Protein AF-A0A7C5WWX1-F1 (afdb_monomer)

Foldseek 3Di:
DDWDFPDDDPLDTDTHDDPDDDDAQDKDWDWDDDPNDIDIDIDGHD

Radius of gyration: 11.34 Å; Cα contacts (8 Å, |Δi|>4): 59; chains: 1; bounding box: 28×20×28 Å

Mean predicted aligned error: 2.61 Å

Secondary structure (DSSP, 8-state):
---EEEEEETTEEEEE-SS-PPPTTPEEEEEEEETTEEEEEEEE--

Solvent-accessible surface area (backbone atoms only — not comparable to full-atom values): 3180 Å² total; per-residue (Å²): 139,80,68,42,80,76,48,76,61,85,95,46,70,46,68,50,56,93,87,65,82,82,56,78,72,38,78,46,79,51,74,48,74,56,97,93,37,83,39,84,46,78,45,70,39,125

Structure (mmCIF, N/CA/C/O backbone):
data_AF-A0A7C5WWX1-F1
#
_entry.id   AF-A0A7C5WWX1-F1
#
loop_
_atom_site.group_PDB
_atom_site.id
_atom_site.type_symbol
_atom_site.label_atom_id
_atom_site.label_alt_id
_atom_site.label_comp_id
_atom_site.label_asym_id
_atom_site.label_entity_id
_atom_site.label_seq_id
_atom_site.pdbx_PDB_ins_code
_atom_site.Cartn_x
_atom_site.Cartn_y
_atom_site.Cartn_z
_atom_site.occupancy
_atom_site.B_iso_or_equiv
_atom_site.auth_seq_id
_atom_site.auth_comp_id
_atom_site.auth_asym_id
_atom_site.auth_atom_id
_atom_site.pdbx_PDB_model_num
ATOM 1 N N . MET A 1 1 ? 0.795 10.780 -8.266 1.00 77.81 1 MET A N 1
ATOM 2 C CA . MET A 1 1 ? 0.649 9.440 -8.871 1.00 77.81 1 MET A CA 1
ATOM 3 C C . MET A 1 1 ? -0.300 8.638 -8.000 1.00 77.81 1 MET A C 1
ATOM 5 O O . MET A 1 1 ? -0.268 8.821 -6.789 1.00 77.81 1 MET A O 1
ATOM 9 N N . THR A 1 2 ? -1.168 7.823 -8.589 1.00 89.62 2 THR A N 1
ATOM 10 C CA . THR A 1 2 ? -2.173 7.056 -7.843 1.00 89.62 2 THR A CA 1
ATOM 11 C C . THR A 1 2 ? -2.121 5.621 -8.335 1.00 89.62 2 THR A C 1
ATOM 13 O O . THR A 1 2 ? -2.397 5.374 -9.505 1.00 89.62 2 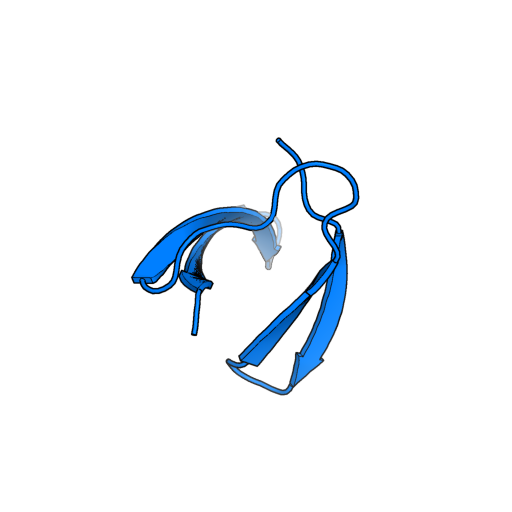THR A O 1
ATOM 16 N N . GLY A 1 3 ? -1.728 4.700 -7.457 1.00 94.75 3 GLY A N 1
ATOM 17 C CA . GLY A 1 3 ? -1.787 3.266 -7.723 1.00 94.75 3 GLY A CA 1
ATOM 18 C C . GLY A 1 3 ? -3.168 2.698 -7.401 1.00 94.75 3 GLY A C 1
ATOM 19 O O . GLY A 1 3 ? -3.950 3.299 -6.657 1.00 94.75 3 GLY A O 1
ATOM 20 N N . LYS A 1 4 ? -3.470 1.522 -7.948 1.00 96.12 4 LYS A N 1
ATOM 21 C CA . LYS A 1 4 ? -4.694 0.774 -7.654 1.00 96.12 4 LYS A CA 1
ATOM 22 C C . LYS A 1 4 ? -4.344 -0.491 -6.882 1.00 96.12 4 LYS A C 1
ATOM 24 O O . LYS A 1 4 ? -3.620 -1.336 -7.389 1.00 96.12 4 LYS A O 1
ATOM 29 N N . ILE A 1 5 ? -4.909 -0.658 -5.689 1.00 96.75 5 ILE A N 1
ATOM 30 C CA . ILE A 1 5 ? -4.808 -1.926 -4.955 1.00 96.75 5 ILE A CA 1
ATOM 31 C C . ILE A 1 5 ? -5.550 -3.005 -5.753 1.00 96.75 5 ILE A C 1
ATOM 33 O O . ILE A 1 5 ? -6.742 -2.855 -6.037 1.00 96.75 5 ILE A O 1
ATOM 37 N N . VAL A 1 6 ? -4.847 -4.076 -6.121 1.00 98.00 6 VAL A N 1
ATOM 38 C CA . VAL A 1 6 ? -5.414 -5.202 -6.884 1.00 98.00 6 VAL A CA 1
ATOM 39 C C . VAL A 1 6 ? -5.568 -6.462 -6.041 1.00 98.00 6 VAL A C 1
ATOM 41 O O . VAL A 1 6 ? -6.439 -7.278 -6.340 1.00 98.00 6 VAL A O 1
ATOM 44 N N . GLN A 1 7 ? -4.790 -6.602 -4.965 1.00 98.38 7 GLN A N 1
ATOM 45 C CA . GLN A 1 7 ? -4.863 -7.752 -4.069 1.00 98.38 7 GLN A CA 1
ATOM 46 C C . GLN A 1 7 ? -4.404 -7.396 -2.648 1.00 98.38 7 GLN A C 1
ATOM 48 O O . GLN A 1 7 ? -3.531 -6.551 -2.461 1.00 98.38 7 GLN A O 1
ATOM 53 N N . VAL A 1 8 ? -4.993 -8.061 -1.648 1.00 97.50 8 VAL A N 1
ATOM 54 C CA . VAL A 1 8 ? -4.614 -7.953 -0.230 1.00 97.50 8 VAL A CA 1
ATOM 55 C C . VAL A 1 8 ? -4.455 -9.357 0.355 1.00 97.50 8 VAL A C 1
ATOM 57 O O . VAL A 1 8 ? -5.414 -10.130 0.398 1.00 97.50 8 VAL A O 1
ATOM 60 N N . LEU A 1 9 ? -3.248 -9.679 0.819 1.00 97.69 9 LEU A N 1
ATOM 61 C CA . LEU A 1 9 ? -2.856 -10.952 1.427 1.00 97.69 9 LEU A CA 1
ATOM 62 C C . LEU A 1 9 ? -2.277 -10.687 2.824 1.00 97.69 9 LEU A C 1
ATOM 64 O O . LEU A 1 9 ? -1.063 -10.623 3.024 1.00 97.69 9 LEU A O 1
ATOM 68 N N . GLY A 1 10 ? -3.156 -10.509 3.813 1.00 96.12 10 GLY A N 1
ATOM 69 C CA . GLY A 1 10 ? -2.735 -10.131 5.164 1.00 96.12 10 GLY A CA 1
ATOM 70 C C . GLY A 1 10 ? -2.018 -8.770 5.153 1.00 96.12 10 GLY A C 1
ATOM 71 O O . GLY A 1 10 ? -2.644 -7.794 4.746 1.00 96.12 10 GLY A O 1
ATOM 72 N N . PRO A 1 11 ? -0.745 -8.675 5.590 1.00 96.38 11 PRO A N 1
ATOM 73 C CA . PRO A 1 11 ? 0.016 -7.424 5.558 1.00 96.38 11 PRO A CA 1
ATOM 74 C C . PRO A 1 11 ? 0.615 -7.093 4.178 1.00 96.38 11 PRO A C 1
ATOM 76 O O . PRO A 1 11 ? 1.175 -6.013 4.020 1.00 96.38 11 PRO A O 1
ATOM 79 N N . VAL A 1 12 ? 0.537 -8.005 3.199 1.00 97.69 12 VAL A N 1
ATOM 80 C CA . VAL A 1 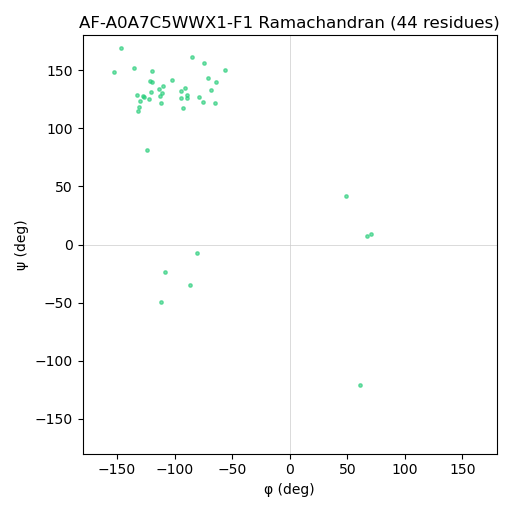12 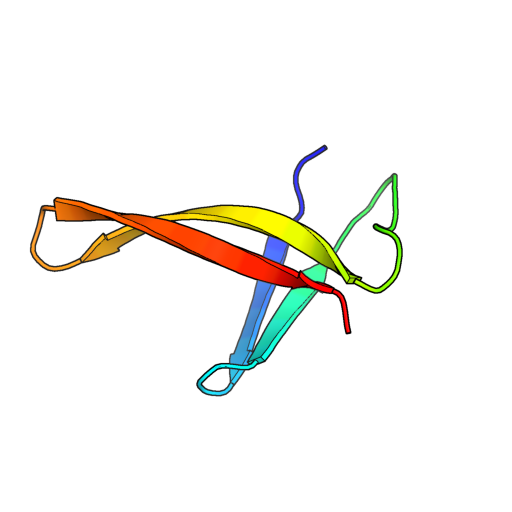? 1.085 -7.808 1.848 1.00 97.69 12 VAL A CA 1
ATOM 81 C C . VAL A 1 12 ? -0.007 -7.278 0.924 1.00 97.69 12 VAL A C 1
ATOM 83 O O . VAL A 1 12 ? -1.119 -7.813 0.901 1.00 97.69 12 VAL A O 1
ATOM 86 N N . ILE A 1 13 ? 0.305 -6.228 0.166 1.00 97.75 13 ILE A N 1
ATOM 87 C CA . ILE A 1 13 ? -0.635 -5.559 -0.735 1.00 97.75 13 ILE A CA 1
ATOM 88 C C . ILE A 1 13 ? 0.007 -5.423 -2.111 1.00 97.75 13 ILE A C 1
ATOM 90 O O . ILE A 1 13 ? 1.053 -4.793 -2.238 1.00 97.75 13 ILE A O 1
ATOM 94 N N . ASP A 1 14 ? -0.660 -5.955 -3.134 1.00 97.62 14 ASP A N 1
ATOM 95 C CA . ASP A 1 14 ? -0.249 -5.754 -4.521 1.00 97.62 14 ASP A CA 1
ATOM 96 C C . ASP A 1 14 ? -0.932 -4.495 -5.065 1.00 97.62 14 ASP A C 1
ATOM 98 O O . ASP A 1 14 ? -2.164 -4.353 -5.007 1.00 97.62 14 ASP A O 1
ATOM 102 N N . VAL A 1 15 ? -0.127 -3.577 -5.600 1.00 97.19 15 VAL A N 1
ATOM 103 C CA . VAL A 1 15 ? -0.578 -2.297 -6.155 1.00 97.19 15 VAL A CA 1
ATOM 104 C C . VAL A 1 15 ? -0.139 -2.199 -7.612 1.00 97.19 15 VAL A C 1
ATOM 106 O O . VAL A 1 15 ? 1.040 -2.333 -7.921 1.00 97.19 15 VAL A O 1
ATOM 109 N N . ASP A 1 16 ? -1.097 -1.951 -8.499 1.00 96.69 16 ASP A N 1
ATOM 110 C CA . ASP A 1 16 ? -0.860 -1.738 -9.924 1.00 96.69 16 ASP A CA 1
ATOM 111 C C . ASP A 1 16 ? -0.660 -0.244 -10.222 1.00 96.69 16 ASP A C 1
ATOM 113 O O . ASP A 1 16 ? -1.421 0.607 -9.742 1.00 96.69 16 ASP A O 1
ATOM 117 N N . PHE A 1 17 ? 0.358 0.068 -11.023 1.00 95.50 17 PHE A N 1
ATOM 118 C CA . PHE A 1 17 ? 0.718 1.422 -11.440 1.00 95.50 17 PHE A CA 1
ATOM 119 C C . PHE A 1 17 ? 0.830 1.484 -12.965 1.00 95.50 17 PHE A C 1
ATOM 121 O O . PHE A 1 17 ? 1.563 0.705 -13.567 1.00 95.50 17 PHE A O 1
ATOM 128 N N . THR A 1 18 ? 0.141 2.436 -13.599 1.00 91.00 18 THR A N 1
ATOM 129 C CA . THR A 1 18 ? 0.131 2.546 -15.070 1.00 91.00 18 THR A CA 1
ATOM 130 C C . THR A 1 18 ? 1.289 3.364 -15.634 1.00 91.00 18 THR A C 1
ATOM 132 O O . THR A 1 18 ? 1.774 3.054 -16.718 1.00 91.00 18 THR A O 1
ATOM 135 N N . ASP A 1 19 ? 1.724 4.405 -14.917 1.00 86.06 19 ASP A N 1
ATOM 136 C CA . ASP A 1 19 ? 2.623 5.424 -15.478 1.00 86.06 19 ASP A CA 1
ATOM 137 C C . ASP A 1 19 ? 4.016 5.384 -14.844 1.00 86.06 19 ASP A C 1
ATOM 139 O O . ASP A 1 19 ? 5.031 5.380 -15.536 1.00 86.06 19 ASP A O 1
ATOM 143 N N . TYR A 1 20 ? 4.064 5.370 -13.514 1.00 88.25 20 TYR A N 1
ATOM 144 C CA . TYR A 1 20 ? 5.295 5.396 -12.737 1.00 88.25 20 TYR A CA 1
ATOM 145 C C . TYR A 1 20 ? 5.294 4.238 -11.755 1.00 88.25 20 TYR A C 1
ATOM 147 O O . TYR A 1 20 ? 4.352 4.102 -10.975 1.00 88.25 20 TYR A O 1
ATOM 155 N N . LEU A 1 21 ? 6.362 3.446 -11.795 1.00 94.38 21 LEU A N 1
ATOM 156 C CA . LEU A 1 21 ? 6.619 2.390 -10.833 1.00 94.38 21 LEU A CA 1
ATOM 157 C C . LEU A 1 21 ? 7.489 2.963 -9.698 1.00 94.38 21 LEU A C 1
ATOM 159 O O . LEU A 1 21 ? 8.606 3.394 -9.993 1.00 94.38 21 LEU A O 1
ATOM 163 N N . PRO A 1 22 ? 6.994 2.988 -8.448 1.00 96.12 22 PRO A N 1
ATOM 164 C CA . PRO A 1 22 ? 7.762 3.426 -7.282 1.00 96.12 22 PRO A CA 1
ATOM 165 C C . PRO A 1 22 ? 9.064 2.652 -7.085 1.00 96.12 22 PRO A C 1
ATOM 167 O O . PRO A 1 22 ? 9.155 1.474 -7.441 1.00 96.12 22 PRO A O 1
ATOM 170 N N . GLU A 1 23 ? 10.064 3.307 -6.498 1.00 96.94 23 GLU A N 1
ATOM 171 C CA . GLU A 1 23 ? 11.331 2.653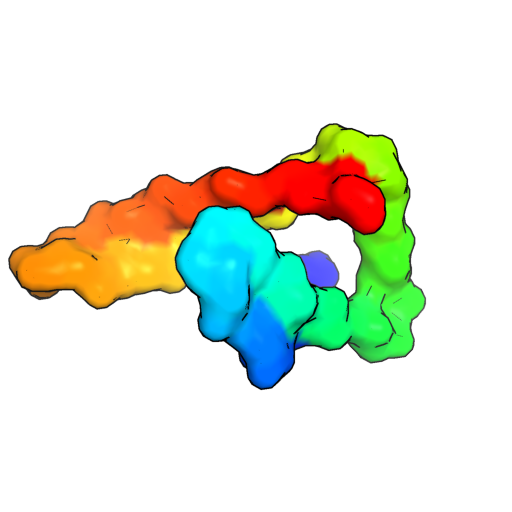 -6.172 1.00 96.94 23 GLU A CA 1
ATOM 172 C C . GLU A 1 23 ? 11.191 1.724 -4.952 1.00 96.94 23 GLU A C 1
ATOM 174 O O . GLU A 1 23 ? 10.311 1.886 -4.108 1.00 96.94 23 GLU A O 1
ATOM 179 N N . ILE A 1 24 ? 12.077 0.730 -4.835 1.00 97.38 24 ILE A N 1
ATOM 180 C CA . ILE A 1 24 ? 12.101 -0.168 -3.669 1.00 97.38 24 ILE A CA 1
ATOM 181 C C . ILE A 1 24 ? 12.435 0.640 -2.406 1.00 97.38 24 ILE 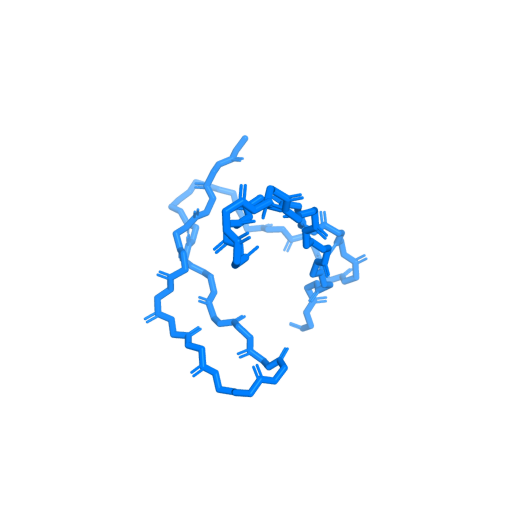A C 1
ATOM 183 O O . ILE A 1 24 ? 13.336 1.483 -2.416 1.00 97.38 24 ILE A O 1
ATOM 187 N N . ASN A 1 25 ? 11.760 0.323 -1.300 1.00 96.88 25 ASN A N 1
ATOM 188 C CA . ASN A 1 25 ? 11.764 1.044 -0.023 1.00 96.88 25 ASN A CA 1
ATOM 189 C C . ASN A 1 25 ? 11.120 2.445 -0.077 1.00 96.88 25 ASN A C 1
ATOM 191 O O . ASN A 1 25 ? 11.189 3.196 0.900 1.00 96.88 25 ASN A O 1
ATOM 195 N N . GLU A 1 26 ? 10.486 2.825 -1.191 1.00 96.44 26 GLU A N 1
ATOM 196 C CA . GLU A 1 26 ? 9.646 4.021 -1.240 1.00 96.44 26 GLU A CA 1
ATOM 197 C C . GLU A 1 26 ? 8.353 3.792 -0.442 1.00 96.44 26 GLU A C 1
ATOM 199 O O . GLU A 1 26 ? 7.784 2.696 -0.431 1.00 96.44 26 GLU A O 1
ATOM 204 N N . ALA A 1 27 ? 7.880 4.833 0.246 1.00 97.25 27 ALA A N 1
ATOM 205 C CA . ALA A 1 27 ? 6.652 4.773 1.026 1.00 97.25 27 ALA A CA 1
ATOM 206 C C . ALA A 1 27 ? 5.434 5.151 0.172 1.00 97.25 27 ALA A C 1
ATOM 208 O O . ALA A 1 27 ? 5.384 6.233 -0.414 1.00 97.25 27 ALA A O 1
ATOM 209 N N . LEU A 1 28 ? 4.409 4.300 0.179 1.00 96.62 28 LEU A N 1
ATOM 210 C CA . LEU A 1 28 ? 3.089 4.599 -0.367 1.00 96.62 28 LEU A CA 1
ATOM 211 C C . LEU A 1 28 ? 2.130 4.928 0.773 1.00 96.62 28 LEU A C 1
ATOM 213 O O . LEU A 1 28 ? 2.146 4.291 1.824 1.00 96.62 28 LEU A O 1
ATOM 217 N N . GLU A 1 29 ? 1.249 5.899 0.558 1.00 97.00 29 GLU A N 1
ATOM 218 C CA . GLU A 1 29 ? 0.257 6.293 1.553 1.00 97.00 29 GLU A CA 1
ATOM 219 C C . GLU A 1 29 ? -1.157 6.153 1.000 1.00 97.00 29 GLU A C 1
ATOM 221 O O . GLU A 1 29 ? -1.437 6.482 -0.153 1.00 97.00 29 GLU A O 1
ATOM 226 N N . THR A 1 30 ? -2.070 5.693 1.849 1.00 96.12 30 THR A N 1
ATOM 227 C CA . THR A 1 30 ? -3.501 5.697 1.562 1.00 96.12 30 THR A CA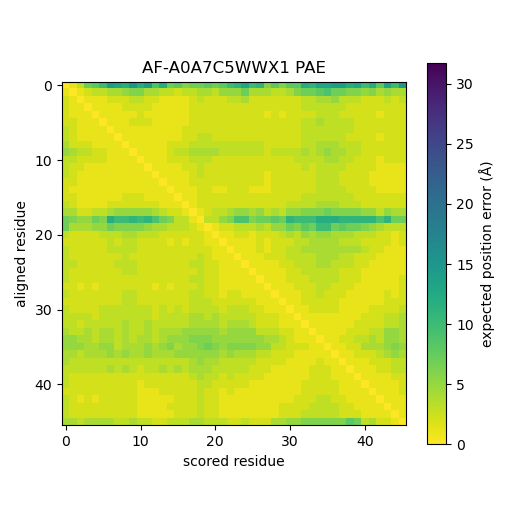 1
ATOM 228 C C . THR A 1 30 ? -4.308 5.915 2.837 1.00 96.12 30 THR A C 1
ATOM 230 O O . THR A 1 30 ? -3.781 5.870 3.952 1.00 96.12 30 THR A O 1
ATOM 233 N N . VAL A 1 31 ? -5.601 6.166 2.676 1.00 96.88 31 VAL A N 1
ATOM 234 C CA . VAL A 1 31 ? -6.557 6.248 3.778 1.00 96.88 31 VAL A CA 1
ATOM 235 C C . VAL A 1 31 ? -7.629 5.189 3.594 1.00 96.88 31 VAL A C 1
ATOM 237 O O . VAL A 1 31 ? -8.094 4.940 2.483 1.00 96.88 31 VAL A O 1
ATOM 240 N N . TYR A 1 32 ? -8.027 4.560 4.692 1.00 95.06 32 TYR A N 1
ATOM 241 C CA . TYR A 1 32 ? -9.164 3.649 4.709 1.00 95.06 32 TYR A CA 1
ATOM 242 C C . TYR A 1 32 ? -10.037 3.931 5.9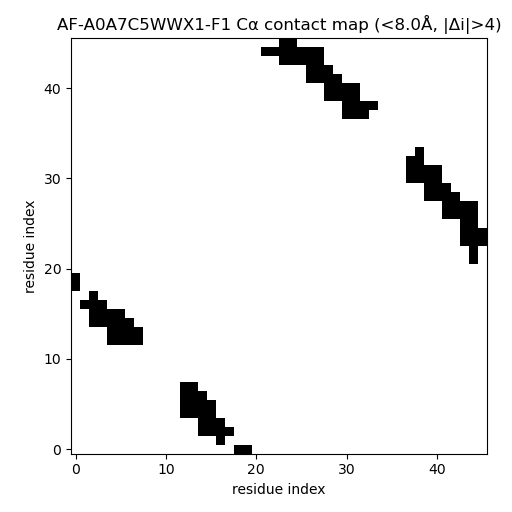24 1.00 95.06 32 TYR A C 1
ATOM 244 O O . TYR A 1 32 ? -9.570 4.426 6.949 1.00 95.06 32 TYR A O 1
ATOM 252 N N . THR A 1 33 ? -11.327 3.639 5.808 1.00 97.38 33 THR A N 1
ATOM 253 C CA . THR A 1 33 ? -12.265 3.787 6.920 1.00 97.38 33 THR A CA 1
ATOM 254 C C . THR A 1 33 ? -12.405 2.457 7.647 1.00 97.38 33 THR A C 1
ATOM 256 O O . THR A 1 33 ? -12.746 1.447 7.035 1.00 97.38 33 THR A O 1
ATOM 259 N N . PHE A 1 34 ? -12.192 2.468 8.960 1.00 95.44 34 PHE A N 1
ATOM 260 C CA . PHE A 1 34 ? -12.432 1.331 9.845 1.00 95.44 34 PHE A CA 1
ATOM 261 C C . PHE A 1 34 ? -13.212 1.808 11.070 1.00 95.44 34 PHE A C 1
ATOM 263 O O . PHE A 1 34 ? -12.860 2.824 11.670 1.00 95.44 34 PHE A O 1
ATOM 270 N N . ASP A 1 35 ? -14.317 1.133 11.394 1.00 96.50 35 ASP A N 1
ATOM 271 C CA . ASP A 1 35 ? -15.249 1.531 12.461 1.00 96.50 35 ASP A CA 1
ATOM 272 C C . ASP A 1 35 ? -15.668 3.014 12.408 1.00 96.50 35 ASP A C 1
ATOM 274 O O . ASP A 1 35 ? -15.723 3.720 13.418 1.00 96.50 35 ASP A O 1
ATOM 278 N N . GLY A 1 36 ? -15.935 3.518 11.198 1.00 97.25 36 GLY A N 1
ATOM 279 C CA . GLY A 1 36 ? -16.355 4.906 10.971 1.00 97.25 36 GLY A CA 1
ATOM 280 C C . GLY A 1 36 ? -15.262 5.955 11.202 1.00 97.25 36 GLY A C 1
ATOM 281 O O . GLY A 1 36 ? -15.557 7.148 11.188 1.00 97.25 36 GLY A O 1
ATOM 282 N N . LYS A 1 37 ? -14.007 5.537 11.404 1.00 97.69 37 LYS A N 1
ATOM 283 C CA . L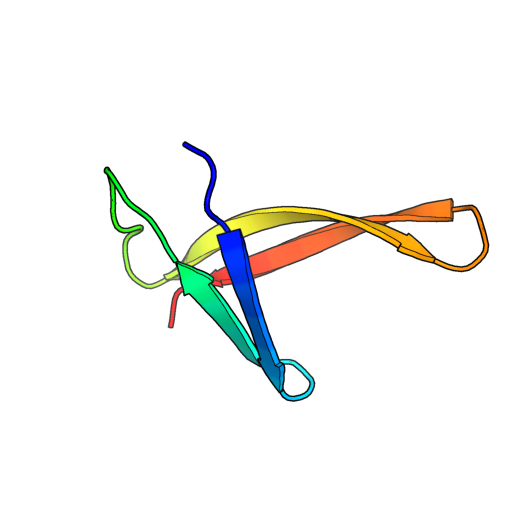YS A 1 37 ? -12.849 6.423 11.554 1.00 97.69 37 LYS A CA 1
ATOM 284 C C . LYS A 1 37 ? -11.906 6.253 10.374 1.00 97.69 37 LYS A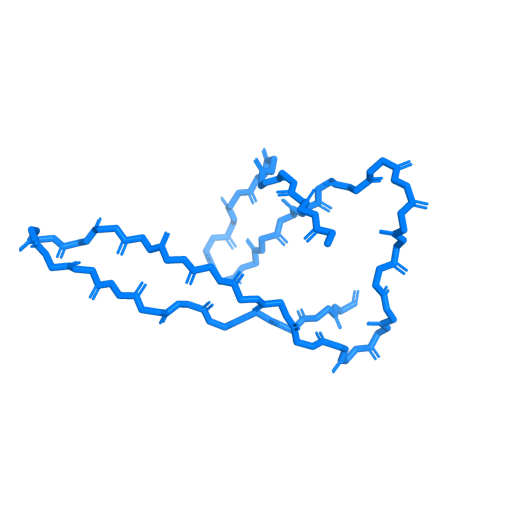 C 1
ATOM 286 O O . LYS A 1 37 ? -11.559 5.131 10.010 1.00 97.69 37 LYS A O 1
ATOM 291 N N . GLU A 1 38 ? -11.448 7.362 9.810 1.00 98.06 38 GLU A N 1
ATOM 292 C CA . GLU A 1 38 ? -10.359 7.340 8.836 1.00 98.06 38 GLU A CA 1
ATOM 293 C C . GLU A 1 38 ? -9.049 6.947 9.518 1.00 98.06 38 GLU A C 1
ATOM 295 O O . GLU A 1 38 ? -8.701 7.456 10.584 1.00 98.06 38 GLU A O 1
ATOM 300 N N . GLN A 1 39 ? -8.337 6.015 8.899 1.00 97.94 39 GLN A N 1
ATOM 301 C CA . GLN A 1 39 ? -7.024 5.546 9.305 1.00 97.94 39 GLN A CA 1
ATOM 302 C C . GLN A 1 39 ? -6.047 5.810 8.162 1.00 97.94 39 GLN A C 1
ATOM 304 O O . GLN A 1 39 ? -6.317 5.456 7.013 1.00 97.94 39 GLN A O 1
ATOM 309 N N . LYS A 1 40 ? -4.899 6.411 8.482 1.00 97.81 40 LYS A N 1
ATOM 310 C CA . LYS A 1 40 ? -3.773 6.507 7.550 1.00 97.81 40 LYS A CA 1
ATOM 311 C C . LYS A 1 40 ? -3.043 5.165 7.526 1.00 97.81 40 LYS A C 1
ATOM 313 O O . LYS A 1 40 ? -2.646 4.666 8.577 1.00 97.81 40 LYS A O 1
ATOM 318 N N . LEU A 1 41 ? -2.854 4.609 6.335 1.00 97.38 41 LEU A N 1
ATOM 319 C CA . LEU A 1 41 ? -2.069 3.405 6.091 1.00 97.38 41 LEU A CA 1
ATOM 320 C C . LEU A 1 41 ? -0.823 3.783 5.289 1.00 97.38 41 LEU A C 1
ATOM 322 O O . LEU A 1 41 ? -0.928 4.437 4.252 1.00 97.38 41 LEU A O 1
ATOM 326 N N . VAL A 1 42 ? 0.341 3.376 5.788 1.00 97.69 42 VAL A N 1
ATOM 327 C CA . VAL A 1 42 ? 1.632 3.541 5.113 1.00 97.69 42 VAL A CA 1
ATOM 328 C C . VAL A 1 42 ? 2.119 2.157 4.704 1.00 97.69 42 VAL A C 1
ATOM 330 O O . VAL A 1 42 ? 2.093 1.235 5.520 1.00 97.69 42 VAL A O 1
ATOM 333 N N . LEU A 1 43 ? 2.520 2.018 3.447 1.00 97.50 43 LEU A N 1
ATOM 334 C CA . LEU A 1 43 ? 3.030 0.794 2.838 1.00 97.50 43 LEU A CA 1
ATOM 335 C C . LEU A 1 43 ? 4.455 1.053 2.358 1.00 97.50 43 LEU A C 1
ATOM 337 O O . LEU A 1 43 ? 4.777 2.170 1.962 1.00 97.50 43 LEU A O 1
ATOM 341 N N . GLU A 1 44 ? 5.289 0.026 2.369 1.00 97.94 44 GLU A N 1
ATOM 342 C CA . GLU A 1 44 ? 6.641 0.065 1.815 1.00 97.94 44 GLU A CA 1
ATOM 343 C C . GLU A 1 44 ? 6.679 -0.793 0.550 1.00 97.94 44 GLU A C 1
ATOM 345 O O . GLU A 1 44 ? 6.104 -1.884 0.521 1.00 97.94 44 GLU A O 1
ATOM 350 N N . VAL A 1 45 ? 7.328 -0.291 -0.497 1.00 97.38 45 VAL A N 1
ATOM 351 C CA . VAL A 1 45 ? 7.548 -1.034 -1.744 1.00 97.38 45 VAL A CA 1
ATOM 352 C C . VAL A 1 45 ? 8.658 -2.063 -1.519 1.00 97.38 45 VAL A C 1
ATOM 354 O O . VAL A 1 45 ? 9.770 -1.687 -1.144 1.00 97.38 45 VAL A O 1
ATOM 357 N N . ALA A 1 46 ? 8.358 -3.342 -1.755 1.00 94.62 46 ALA A N 1
ATOM 358 C CA . ALA A 1 46 ? 9.275 -4.476 -1.591 1.00 94.62 46 ALA A CA 1
ATOM 359 C C . ALA A 1 46 ? 9.729 -5.069 -2.931 1.00 94.62 46 ALA A C 1
ATOM 361 O O . ALA A 1 46 ? 8.947 -4.995 -3.907 1.00 94.62 46 ALA A O 1
#

pLDDT: mean 95.75, std 3.68, range [77.81, 98.38]

Nearest PDB structures (foldseek):
  5k8j-assembly1_A-2  TM=3.110E-01  e=7.821E+00  Caulobacter vibrioides CB15

Sequence (46 aa):
MTGKIVQVLGPVIDVDFTDYLPEINEALETVYTFDGKEQKLVLEVA